Protein AF-A0A5J4PE12-F1 (afdb_monomer)

Solvent-accessible surface area (backbone atoms only — not comparable to full-atom values): 6210 Å² total; per-residue (Å²): 132,89,71,66,84,75,65,85,76,51,99,61,78,83,84,76,53,61,67,57,46,49,50,57,37,44,49,53,54,49,54,30,54,56,48,47,70,70,73,47,68,67,60,31,50,52,35,51,52,50,44,54,53,39,32,78,77,47,40,44,61,37,49,58,51,41,52,52,52,53,48,42,68,70,75,52,74,85,66,92,72,95,62,90,79,70,72,79,80,78,79,78,79,76,79,78,86,129

pLDDT: mean 76.87, std 22.67, range [32.62, 98.12]

Sequence (98 aa):
EVFLPDIVYSDTPIKKCISEDLADIYQDIKDFVFVFRLGLNETMNDALVYCKENFGLLWGQKLVNTMRALHNVKYNSNDETTGDDTCGEDDYHLDEDE

Radius of gyration: 18.8 Å; Cα contacts (8 Å, |Δi|>4): 42; chains: 1; bounding box: 53×28×45 Å

Secondary structure (DSSP, 8-state):
----TTGGG-SS-----HHHHHHHHHHHHHHHHHHHTT--HHHHHHHHHHHHHHIIIIIHHHHHHHHHHHHHHHHSTTSS------------------

Foldseek 3Di:
DPDPVPLPPDPDPPLDDLVVLVVQLCVLVVQLVVQCVVVDVVSNVVSVVSSVVCCVVPNVVSVVVSVVVVCCVVPVVPDDDPDDSPPDPPPPPPPPDD

Mean predicted aligned error: 12.49 Å

Structure (mmCIF, N/CA/C/O backbone):
data_AF-A0A5J4PE12-F1
#
_entry.id   AF-A0A5J4PE12-F1
#
loop_
_atom_site.group_PDB
_atom_site.id
_atom_site.type_symbol
_atom_site.label_atom_id
_atom_site.label_alt_id
_atom_site.label_comp_id
_atom_site.label_asym_id
_atom_site.label_entity_id
_atom_site.label_seq_id
_atom_site.pdbx_PDB_ins_code
_atom_site.Cartn_x
_atom_site.Cartn_y
_atom_site.Cartn_z
_atom_site.occupancy
_atom_site.B_iso_or_equiv
_atom_site.auth_seq_id
_atom_site.auth_comp_id
_atom_site.auth_asym_id
_atom_site.auth_atom_id
_atom_site.pdbx_PDB_model_num
ATOM 1 N N . GLU A 1 1 ? -0.052 6.348 -19.446 1.00 46.59 1 GLU A N 1
ATOM 2 C CA . GLU A 1 1 ? 1.292 6.804 -19.056 1.00 46.59 1 GLU A CA 1
ATOM 3 C C . GLU A 1 1 ? 1.159 8.080 -18.248 1.00 46.59 1 GLU A C 1
ATOM 5 O O . GLU A 1 1 ? 0.528 9.009 -18.729 1.00 46.59 1 GLU A O 1
ATOM 10 N N . VAL A 1 2 ? 1.694 8.120 -17.028 1.00 32.62 2 VAL A N 1
ATOM 11 C CA . VAL A 1 2 ? 2.035 9.392 -16.374 1.00 32.62 2 VAL A CA 1
ATOM 12 C C . VAL A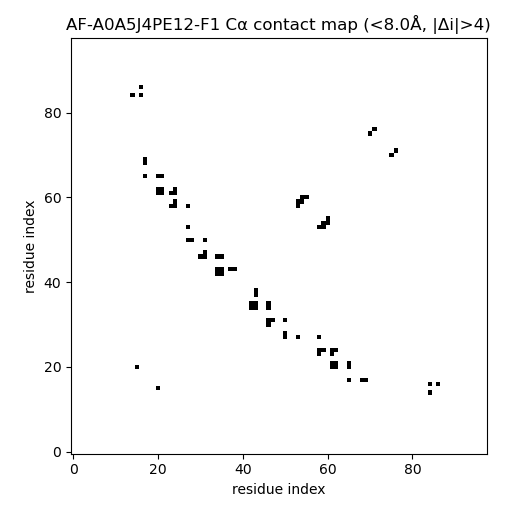 1 2 ? 3.554 9.447 -16.371 1.00 32.62 2 VAL A C 1
ATOM 14 O O . VAL A 1 2 ? 4.214 9.314 -15.347 1.00 32.62 2 VAL A O 1
ATOM 17 N N . PHE A 1 3 ? 4.111 9.511 -17.578 1.00 45.22 3 PHE A N 1
ATOM 18 C CA . PHE A 1 3 ? 5.424 10.098 -17.740 1.00 45.22 3 PHE A CA 1
ATOM 19 C C . PHE A 1 3 ? 5.204 11.588 -17.536 1.00 45.22 3 PHE A C 1
ATOM 21 O O . PHE A 1 3 ? 4.501 12.218 -18.321 1.00 45.22 3 PHE A O 1
ATOM 28 N N . LEU A 1 4 ? 5.749 12.137 -16.454 1.00 43.78 4 LEU A N 1
ATOM 29 C CA . LEU A 1 4 ? 6.137 13.539 -16.470 1.00 43.78 4 LEU A CA 1
ATOM 30 C C . LEU A 1 4 ? 7.186 13.637 -17.592 1.00 43.78 4 LEU A C 1
ATOM 32 O O . LEU A 1 4 ? 8.254 13.035 -17.447 1.00 43.78 4 LEU A O 1
ATOM 36 N N . PRO A 1 5 ? 6.885 14.298 -18.726 1.00 44.34 5 PRO A N 1
ATOM 37 C CA . PRO A 1 5 ? 7.762 14.296 -19.899 1.00 44.34 5 PRO A CA 1
ATOM 38 C C . PRO A 1 5 ? 9.115 14.984 -19.654 1.00 44.34 5 PRO A C 1
ATOM 40 O O . PRO A 1 5 ? 10.000 14.884 -20.494 1.00 44.34 5 PRO A O 1
ATOM 43 N N . ASP A 1 6 ? 9.294 15.620 -18.492 1.00 40.88 6 ASP A N 1
ATOM 44 C CA . ASP A 1 6 ? 10.535 16.286 -18.085 1.00 40.88 6 ASP A CA 1
ATOM 45 C C . ASP A 1 6 ? 11.504 15.399 -17.281 1.00 40.88 6 ASP A C 1
ATOM 47 O O . ASP A 1 6 ? 12.616 15.825 -16.987 1.00 40.88 6 ASP A O 1
ATOM 51 N N . ILE A 1 7 ? 11.152 14.150 -16.942 1.00 52.44 7 ILE A N 1
ATOM 52 C CA . ILE A 1 7 ? 12.062 13.260 -16.179 1.00 52.44 7 ILE A CA 1
ATOM 53 C C . ILE A 1 7 ? 13.099 12.578 -17.095 1.00 52.44 7 ILE A C 1
ATOM 55 O O . ILE A 1 7 ? 14.017 11.908 -16.634 1.00 52.44 7 ILE A O 1
ATOM 59 N N . VAL A 1 8 ? 13.009 12.789 -18.410 1.00 47.16 8 VAL A N 1
ATOM 60 C CA . VAL A 1 8 ? 13.914 12.176 -19.398 1.00 47.16 8 VAL A CA 1
ATOM 61 C C . VAL A 1 8 ? 15.332 12.785 -19.368 1.00 47.16 8 VAL A C 1
ATOM 63 O O . VAL A 1 8 ? 16.245 12.201 -19.939 1.00 47.16 8 VAL A O 1
ATOM 66 N N . TYR A 1 9 ? 15.560 13.892 -18.648 1.00 45.84 9 TYR A N 1
ATOM 67 C CA . TYR A 1 9 ? 16.882 14.535 -18.534 1.00 45.84 9 TYR A CA 1
ATOM 68 C C . TYR A 1 9 ? 17.281 14.864 -17.087 1.00 45.84 9 TYR A C 1
ATOM 70 O O . TYR A 1 9 ? 17.801 15.940 -16.803 1.00 45.84 9 TYR A O 1
ATOM 78 N N . SER A 1 10 ? 17.020 13.954 -16.146 1.00 39.41 10 SER A N 1
ATOM 79 C CA . SER A 1 10 ? 17.691 13.996 -14.844 1.00 39.41 10 SER A CA 1
ATOM 80 C C . SER A 1 10 ? 18.995 13.202 -14.949 1.00 39.41 10 SER A C 1
ATOM 82 O O . SER A 1 10 ? 18.959 12.003 -15.210 1.00 39.41 10 SER A O 1
ATOM 84 N N . ASP A 1 11 ? 20.137 13.874 -14.766 1.00 44.62 11 ASP A N 1
ATOM 85 C CA . ASP A 1 11 ? 21.497 13.310 -14.893 1.00 44.62 11 ASP A CA 1
ATOM 86 C C . ASP A 1 11 ? 21.810 12.162 -13.910 1.00 44.62 11 ASP A C 1
ATOM 88 O O . ASP A 1 11 ? 22.878 11.552 -13.968 1.00 44.62 11 ASP A O 1
ATOM 92 N N . THR A 1 12 ? 20.873 11.811 -13.032 1.00 44.06 12 THR A N 1
ATOM 93 C CA . THR A 1 12 ? 20.890 10.571 -12.262 1.00 44.06 12 THR A CA 1
ATOM 94 C C . THR A 1 12 ? 19.554 9.849 -12.455 1.00 44.06 12 THR A C 1
ATOM 96 O O . THR A 1 12 ? 18.507 10.377 -12.070 1.00 44.06 12 THR A O 1
ATOM 99 N N . PRO A 1 13 ? 19.532 8.629 -13.030 1.00 46.22 13 PRO A N 1
ATOM 100 C CA . PRO A 1 13 ? 18.318 7.831 -13.024 1.00 46.22 13 PRO A CA 1
ATOM 101 C C . PRO A 1 13 ? 17.912 7.623 -11.565 1.00 46.22 13 PRO A C 1
ATOM 103 O O . PRO A 1 13 ? 18.712 7.136 -10.765 1.00 46.22 13 PRO A O 1
ATOM 106 N N . ILE A 1 14 ? 16.681 7.990 -11.205 1.00 54.06 14 ILE A N 1
ATOM 107 C CA . ILE A 1 14 ? 16.115 7.619 -9.908 1.00 54.06 14 ILE A CA 1
ATOM 108 C C . ILE A 1 14 ? 15.954 6.095 -9.942 1.00 54.06 14 ILE A C 1
ATOM 110 O O . ILE A 1 14 ? 14.936 5.585 -10.415 1.00 54.06 14 ILE A O 1
ATOM 114 N N . LYS A 1 15 ? 16.988 5.368 -9.503 1.00 60.84 15 LYS A N 1
ATOM 115 C CA . LYS A 1 15 ? 16.940 3.921 -9.295 1.00 60.84 15 LYS A CA 1
ATOM 116 C C . LYS A 1 15 ? 15.866 3.671 -8.231 1.00 60.84 15 LYS A C 1
ATOM 118 O O . LYS A 1 15 ? 16.071 3.987 -7.065 1.00 60.84 15 LYS A O 1
ATOM 123 N N . LYS A 1 16 ? 14.693 3.180 -8.637 1.00 68.69 16 LYS A N 1
ATOM 124 C CA . LYS A 1 16 ? 13.625 2.758 -7.718 1.00 68.69 16 LYS A CA 1
ATOM 125 C C . LYS A 1 16 ? 13.667 1.252 -7.559 1.00 68.69 16 LYS A C 1
ATOM 127 O O . LYS A 1 16 ? 13.615 0.540 -8.560 1.00 68.69 16 LYS A O 1
ATOM 132 N N . CYS A 1 17 ? 13.712 0.774 -6.319 1.00 84.38 17 CYS A N 1
ATOM 133 C CA . CYS A 1 17 ? 13.786 -0.653 -6.061 1.00 84.38 17 CYS A CA 1
ATOM 134 C C . CYS A 1 17 ? 12.401 -1.281 -5.852 1.00 84.38 17 CYS A C 1
ATOM 136 O O . CYS A 1 17 ? 11.565 -0.769 -5.109 1.00 84.38 17 CYS A O 1
ATOM 138 N N . ILE A 1 18 ? 12.182 -2.448 -6.469 1.00 89.75 18 ILE A N 1
ATOM 139 C CA . ILE A 1 18 ? 10.974 -3.258 -6.255 1.00 89.75 18 ILE A CA 1
ATOM 140 C C . ILE A 1 18 ? 10.849 -3.660 -4.777 1.00 89.75 18 ILE A C 1
ATOM 142 O O . ILE A 1 18 ? 9.736 -3.680 -4.257 1.00 89.75 18 ILE A O 1
ATOM 146 N N . SER A 1 19 ? 11.961 -3.974 -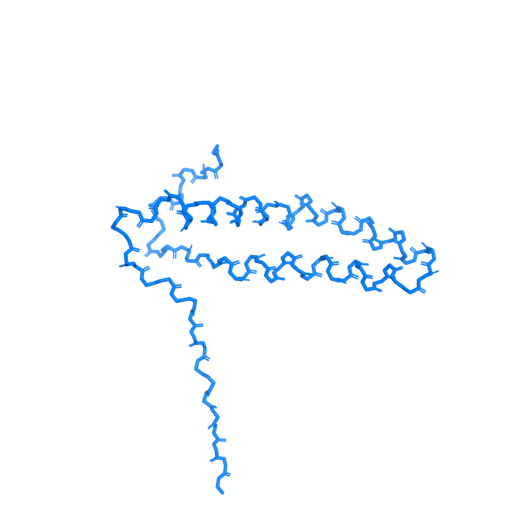4.099 1.00 92.56 19 SER A N 1
ATOM 147 C CA . SER A 1 19 ? 11.946 -4.376 -2.684 1.00 92.56 19 SER A CA 1
ATOM 148 C C . SER A 1 19 ? 11.513 -3.233 -1.765 1.00 92.56 19 SER A C 1
ATOM 150 O O . SER A 1 19 ? 10.701 -3.464 -0.875 1.00 92.56 19 SER A O 1
ATOM 152 N N . GLU A 1 20 ? 11.986 -2.011 -2.019 1.00 92.56 20 GLU A N 1
ATOM 153 C CA . GLU A 1 20 ? 11.595 -0.799 -1.289 1.00 92.56 20 GLU A CA 1
ATOM 154 C C . GLU A 1 20 ? 10.104 -0.500 -1.476 1.00 92.56 20 GLU A C 1
ATOM 156 O O . GLU A 1 20 ? 9.374 -0.376 -0.496 1.00 92.56 20 GLU A O 1
ATOM 161 N N . ASP A 1 21 ? 9.606 -0.489 -2.720 1.00 92.88 21 ASP A N 1
ATOM 162 C CA . ASP A 1 21 ? 8.176 -0.264 -2.959 1.00 92.88 21 ASP A CA 1
ATOM 163 C C . ASP A 1 21 ? 7.311 -1.354 -2.292 1.00 92.88 21 ASP A C 1
ATOM 165 O O . ASP A 1 21 ? 6.240 -1.050 -1.767 1.00 92.88 21 ASP A O 1
ATOM 169 N N . LEU A 1 22 ? 7.766 -2.615 -2.267 1.00 96.00 22 LEU A N 1
ATOM 170 C CA . LEU A 1 22 ? 7.080 -3.691 -1.542 1.00 96.00 22 LEU A CA 1
ATOM 171 C C . LEU A 1 22 ? 7.123 -3.502 -0.020 1.00 96.00 22 LEU A C 1
ATOM 173 O O . LEU A 1 22 ? 6.125 -3.802 0.637 1.00 96.00 22 LEU A O 1
ATOM 177 N N . ALA A 1 23 ? 8.237 -3.025 0.537 1.00 96.56 23 ALA A N 1
ATOM 178 C CA . ALA A 1 23 ? 8.368 -2.735 1.963 1.00 96.56 23 ALA A CA 1
ATOM 179 C C . ALA A 1 23 ? 7.428 -1.597 2.388 1.00 96.56 23 ALA A C 1
ATOM 181 O O . ALA A 1 23 ? 6.700 -1.741 3.371 1.00 96.56 23 ALA A O 1
ATOM 182 N N . ASP A 1 24 ? 7.355 -0.531 1.591 1.00 95.19 24 ASP A N 1
ATOM 183 C CA . ASP A 1 24 ? 6.456 0.599 1.832 1.00 95.19 24 ASP A CA 1
ATOM 184 C C . ASP A 1 24 ? 4.981 0.183 1.763 1.00 95.19 24 ASP A C 1
ATOM 186 O O . ASP A 1 24 ? 4.186 0.551 2.626 1.00 95.19 24 ASP A O 1
ATOM 190 N N . ILE A 1 25 ? 4.602 -0.639 0.774 1.00 97.50 25 ILE A N 1
ATOM 191 C CA . ILE A 1 25 ? 3.244 -1.203 0.700 1.00 97.50 25 ILE A CA 1
ATOM 192 C C . ILE A 1 25 ? 2.967 -2.093 1.915 1.00 97.50 25 ILE A C 1
ATOM 194 O O . ILE A 1 25 ? 1.876 -2.054 2.486 1.00 97.50 25 ILE A O 1
ATOM 198 N N . TYR A 1 26 ? 3.935 -2.923 2.306 1.00 97.81 26 TYR A N 1
ATOM 199 C CA . TYR A 1 26 ? 3.775 -3.816 3.443 1.00 97.81 26 TYR A CA 1
ATOM 200 C C . TYR A 1 26 ? 3.539 -3.046 4.742 1.00 97.81 26 TYR A C 1
ATOM 202 O O . TYR A 1 26 ? 2.713 -3.499 5.530 1.00 97.81 26 TYR A O 1
ATOM 210 N N . GLN A 1 27 ? 4.190 -1.900 4.952 1.00 97.19 27 GLN A N 1
ATOM 211 C CA . GLN A 1 27 ? 4.012 -1.079 6.151 1.00 97.19 27 GLN A CA 1
ATOM 212 C C . GLN A 1 27 ? 2.538 -0.697 6.365 1.00 97.19 27 GLN A C 1
ATOM 214 O O . GLN A 1 27 ? 1.945 -1.094 7.369 1.00 97.19 27 GLN A O 1
ATOM 219 N N . ASP A 1 28 ? 1.909 -0.044 5.381 1.00 96.50 28 ASP A N 1
ATOM 220 C CA . ASP A 1 28 ? 0.505 0.388 5.469 1.00 96.50 28 ASP A CA 1
ATOM 221 C C . ASP A 1 28 ? -0.460 -0.789 5.706 1.00 96.50 28 ASP A C 1
ATOM 223 O O . ASP A 1 28 ? -1.383 -0.722 6.526 1.00 96.50 28 ASP A O 1
ATOM 227 N N . ILE A 1 29 ? -0.238 -1.911 5.014 1.00 97.75 29 ILE A N 1
ATOM 228 C CA . ILE A 1 29 ? -1.087 -3.102 5.147 1.00 97.75 29 ILE A CA 1
ATOM 229 C C . ILE A 1 29 ? -0.878 -3.793 6.496 1.00 97.75 29 ILE A C 1
ATOM 231 O O . ILE A 1 29 ? -1.839 -4.260 7.119 1.00 97.75 29 ILE A O 1
ATOM 235 N N . LYS A 1 30 ? 0.370 -3.896 6.955 1.00 97.69 30 LYS A N 1
ATOM 236 C CA . LYS A 1 30 ? 0.717 -4.574 8.200 1.00 97.69 30 LYS A CA 1
ATOM 237 C C . LYS A 1 30 ? 0.193 -3.806 9.402 1.00 97.69 30 LYS A C 1
ATOM 239 O O . LYS A 1 30 ? -0.387 -4.445 10.285 1.00 97.69 30 LYS A O 1
ATOM 244 N N . ASP A 1 31 ? 0.344 -2.488 9.407 1.00 96.75 31 ASP A N 1
ATOM 245 C CA . ASP A 1 31 ? -0.153 -1.616 10.469 1.00 96.75 31 ASP A CA 1
ATOM 246 C C . ASP A 1 31 ? -1.677 -1.707 10.565 1.00 96.75 31 ASP A C 1
ATOM 248 O O . ASP A 1 31 ? -2.217 -1.965 11.646 1.00 96.75 31 ASP A O 1
ATOM 252 N N . PHE A 1 32 ? -2.373 -1.650 9.423 1.00 97.94 32 PHE A N 1
ATOM 253 C CA . PHE A 1 32 ? -3.817 -1.872 9.361 1.00 97.94 32 PHE A CA 1
ATOM 254 C C . PHE A 1 32 ? -4.222 -3.218 9.975 1.00 97.94 32 PHE A C 1
ATOM 256 O O . PHE A 1 32 ? -5.044 -3.264 10.891 1.00 97.94 32 PHE A O 1
ATOM 263 N N . VAL A 1 33 ? -3.639 -4.328 9.508 1.00 97.56 33 VAL A N 1
ATOM 264 C CA . VAL A 1 33 ? -3.995 -5.670 9.996 1.00 97.56 33 VAL A CA 1
ATOM 265 C C . VAL A 1 33 ? -3.652 -5.838 11.477 1.00 97.56 33 VAL A C 1
ATOM 267 O O . VAL A 1 33 ? -4.377 -6.530 12.195 1.00 97.56 33 VAL A O 1
ATOM 270 N N . PHE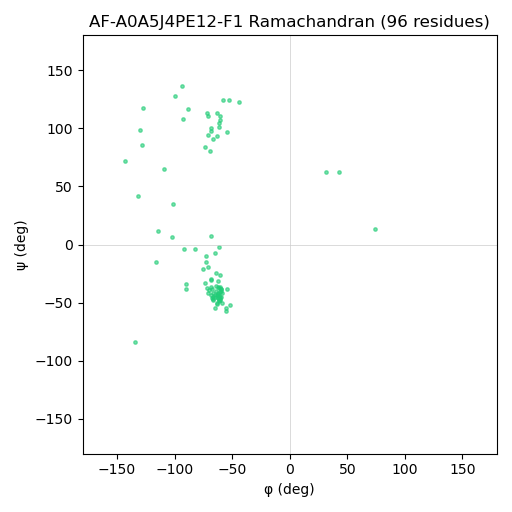 A 1 34 ? -2.558 -5.237 11.949 1.00 97.44 34 PHE A N 1
ATOM 271 C CA . PHE A 1 34 ? -2.168 -5.284 13.353 1.00 97.44 34 PHE A CA 1
ATOM 272 C C . PHE A 1 34 ? -3.211 -4.603 14.243 1.00 97.44 34 PHE A C 1
ATOM 274 O O . PHE A 1 34 ? -3.708 -5.240 15.172 1.00 97.44 34 PHE A O 1
ATOM 281 N N . VAL A 1 35 ? -3.610 -3.369 13.916 1.00 96.88 35 VAL A N 1
ATOM 282 C CA . VAL A 1 35 ? -4.644 -2.643 14.670 1.00 96.88 35 VAL A CA 1
ATOM 283 C C . VAL A 1 35 ? -5.993 -3.355 14.569 1.00 96.88 35 VAL A C 1
ATOM 285 O O . VAL A 1 35 ? -6.688 -3.509 15.574 1.00 96.88 35 VAL A O 1
ATOM 288 N N . PHE A 1 36 ? -6.338 -3.884 13.390 1.00 94.81 36 PHE A N 1
ATOM 289 C CA . PHE A 1 36 ? -7.617 -4.561 13.181 1.00 94.81 36 PHE A CA 1
ATOM 290 C C . PHE A 1 36 ? -7.785 -5.811 14.060 1.00 94.81 36 PHE A C 1
ATOM 292 O O . PHE A 1 36 ? -8.888 -6.142 14.493 1.00 94.81 36 PHE A O 1
ATOM 299 N N . ARG A 1 37 ? -6.680 -6.501 14.373 1.00 96.31 37 ARG A N 1
ATOM 300 C CA . ARG A 1 37 ? -6.669 -7.697 15.231 1.00 96.31 37 ARG A CA 1
ATOM 301 C C . ARG A 1 37 ? -6.886 -7.407 16.715 1.00 96.31 37 ARG A C 1
ATOM 303 O O . ARG A 1 37 ? -7.177 -8.346 17.451 1.00 96.31 37 ARG A O 1
ATOM 310 N N . LEU A 1 38 ? -6.764 -6.156 17.159 1.00 95.88 38 LEU A N 1
ATOM 311 C CA . LEU A 1 38 ? -6.987 -5.786 18.561 1.00 95.88 38 LEU A CA 1
ATOM 312 C C . LEU A 1 38 ? -8.472 -5.859 18.957 1.00 95.88 38 LEU A C 1
ATOM 314 O O . LEU A 1 38 ? -8.777 -5.960 20.142 1.00 95.88 38 LEU A O 1
ATOM 318 N N . GLY A 1 39 ? -9.394 -5.833 17.985 1.00 94.19 39 GLY A N 1
ATOM 319 C CA . GLY A 1 39 ? -10.832 -6.003 18.229 1.00 94.19 39 GLY A CA 1
ATOM 320 C C . GLY A 1 39 ? -11.525 -4.791 18.864 1.00 94.19 39 GLY A C 1
ATOM 321 O O . GLY A 1 39 ? -12.648 -4.910 19.351 1.00 94.19 39 GLY A O 1
ATOM 322 N N . LEU A 1 40 ? -10.867 -3.631 18.878 1.00 96.38 40 LEU A N 1
ATOM 323 C CA . LEU A 1 40 ? -11.409 -2.377 19.398 1.00 96.38 40 LEU A CA 1
ATOM 324 C C . LEU A 1 40 ? -12.061 -1.588 18.254 1.00 96.38 40 LEU A C 1
ATOM 326 O O . LEU A 1 40 ? -11.370 -1.059 17.392 1.00 96.38 40 LEU A O 1
ATOM 330 N N . ASN A 1 41 ? -13.394 -1.506 18.238 1.00 94.44 41 ASN A N 1
ATOM 331 C CA . ASN A 1 41 ? -14.151 -0.992 17.086 1.00 94.44 41 ASN A CA 1
ATOM 332 C C . ASN A 1 41 ? -13.738 0.413 16.614 1.00 94.44 41 ASN A C 1
ATOM 334 O O . ASN A 1 41 ? -13.714 0.654 15.410 1.00 94.44 41 ASN A O 1
ATOM 338 N N . GLU A 1 42 ? -13.425 1.324 17.539 1.00 95.25 42 GLU A N 1
ATOM 339 C CA . GLU A 1 42 ? -13.019 2.696 17.202 1.00 95.25 42 GLU A CA 1
ATOM 340 C C . GLU A 1 42 ? -11.689 2.699 16.438 1.00 95.25 42 GLU A C 1
ATOM 342 O O . GLU A 1 42 ? -11.633 3.139 15.293 1.00 95.25 42 GLU A O 1
ATOM 347 N N . THR A 1 43 ? -10.647 2.079 16.998 1.00 95.62 43 THR A N 1
ATOM 348 C CA . THR A 1 43 ? -9.325 2.031 16.354 1.00 95.62 43 THR A CA 1
ATOM 349 C C . THR A 1 43 ? -9.319 1.178 15.088 1.00 95.62 43 THR A C 1
ATOM 351 O O . THR A 1 43 ? -8.565 1.456 14.159 1.00 95.62 43 THR A O 1
ATOM 354 N N . MET A 1 44 ? -10.178 0.158 15.010 1.00 97.19 44 MET A N 1
ATOM 355 C CA . MET A 1 44 ? -10.394 -0.610 13.784 1.00 97.19 44 MET A CA 1
ATOM 356 C C . MET A 1 44 ? -10.956 0.266 12.658 1.00 97.19 44 MET A C 1
ATOM 358 O O . MET A 1 44 ? -10.540 0.116 11.508 1.00 97.19 44 MET A O 1
ATOM 362 N N . ASN A 1 45 ? -11.906 1.154 12.972 1.00 97.44 45 ASN A N 1
ATOM 363 C CA . ASN A 1 45 ? -12.486 2.071 11.995 1.00 97.44 45 ASN A CA 1
ATOM 364 C C . ASN A 1 45 ? -11.454 3.101 11.530 1.00 97.44 45 ASN A C 1
ATOM 366 O O . ASN A 1 45 ? -11.277 3.268 10.324 1.00 97.44 45 ASN A O 1
ATOM 370 N N . ASP A 1 46 ? -10.719 3.694 12.470 1.00 97.44 46 ASP A N 1
ATOM 371 C CA . ASP A 1 46 ? -9.666 4.666 12.170 1.00 97.44 46 ASP A CA 1
ATOM 372 C C . ASP A 1 46 ? -8.567 4.049 11.297 1.00 97.44 46 ASP A C 1
ATOM 374 O O . ASP A 1 46 ? -8.188 4.617 10.273 1.00 97.44 46 ASP A O 1
ATOM 378 N N . ALA A 1 47 ? -8.108 2.837 11.631 1.00 96.94 47 ALA A N 1
ATOM 379 C CA . ALA A 1 47 ? -7.102 2.126 10.844 1.00 96.94 47 ALA A CA 1
ATOM 38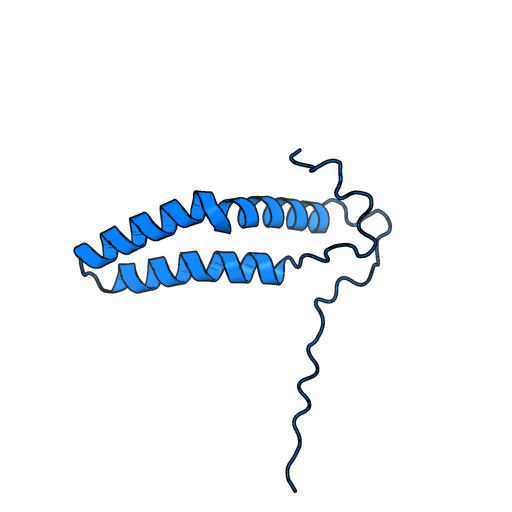0 C C . ALA A 1 47 ? -7.587 1.808 9.422 1.00 96.94 47 ALA A C 1
ATOM 382 O O . ALA A 1 47 ? -6.807 1.870 8.471 1.00 96.94 47 ALA A O 1
ATOM 383 N N . LEU A 1 48 ? -8.873 1.480 9.255 1.00 97.62 48 LEU A N 1
ATOM 384 C CA . LEU A 1 48 ? -9.461 1.246 7.937 1.00 97.62 48 LEU A CA 1
ATOM 385 C C . LEU A 1 48 ? -9.507 2.532 7.103 1.00 97.62 48 LEU A C 1
ATOM 387 O O . LEU A 1 48 ? -9.168 2.500 5.919 1.00 97.62 48 LEU A O 1
ATOM 391 N N . VAL A 1 49 ? -9.937 3.647 7.703 1.00 97.94 49 VAL A N 1
ATOM 392 C CA . VAL A 1 49 ? -9.980 4.954 7.033 1.00 97.94 49 VAL A CA 1
ATOM 393 C C . VAL A 1 49 ? -8.571 5.367 6.617 1.00 97.94 49 VAL A C 1
ATOM 395 O O . VAL A 1 49 ? -8.356 5.649 5.441 1.00 97.94 49 VAL A O 1
ATOM 398 N N . TYR A 1 50 ? -7.607 5.282 7.534 1.00 97.19 50 TYR A N 1
ATOM 399 C CA . TYR A 1 50 ? -6.212 5.628 7.280 1.00 97.19 50 TYR A CA 1
ATOM 400 C C . TYR A 1 50 ? -5.595 4.797 6.144 1.00 97.19 50 TYR A C 1
ATOM 402 O O . TYR A 1 50 ? -5.071 5.345 5.177 1.00 97.19 50 TYR A O 1
ATOM 410 N N . CYS A 1 51 ? -5.740 3.468 6.190 1.00 98.00 51 CYS A N 1
ATOM 411 C CA . CYS A 1 51 ? -5.235 2.573 5.143 1.00 98.00 51 CYS A CA 1
ATOM 412 C C . CYS A 1 51 ? -5.849 2.879 3.766 1.00 98.00 51 CYS A C 1
ATOM 414 O O . CYS A 1 51 ? -5.160 2.848 2.741 1.00 98.00 51 CYS A O 1
ATOM 416 N N . LYS A 1 52 ? -7.141 3.227 3.734 1.00 97.94 52 LYS A N 1
ATOM 417 C CA . LYS A 1 52 ? -7.848 3.618 2.509 1.00 97.94 52 LYS A CA 1
ATOM 418 C C . LYS A 1 52 ? -7.389 4.976 1.972 1.00 97.94 52 LYS A C 1
ATOM 420 O O . LYS A 1 52 ? -7.295 5.133 0.756 1.00 97.94 52 LYS A O 1
ATOM 425 N N . GLU A 1 53 ? -7.125 5.953 2.830 1.00 98.12 53 GLU A N 1
ATOM 426 C CA . GLU A 1 53 ? -6.595 7.254 2.406 1.00 98.12 53 GLU A CA 1
ATOM 427 C C . GLU A 1 53 ? -5.176 7.105 1.848 1.00 98.12 53 GLU A C 1
ATOM 429 O O . GLU A 1 53 ? -4.901 7.546 0.727 1.00 98.12 53 GLU A O 1
ATOM 434 N N . ASN A 1 54 ? -4.315 6.367 2.552 1.00 97.31 54 ASN A N 1
ATOM 435 C CA . ASN A 1 54 ? -2.958 6.080 2.094 1.00 97.31 54 ASN A CA 1
ATOM 436 C C . ASN A 1 54 ? -2.929 5.244 0.812 1.00 97.31 54 ASN A C 1
ATOM 438 O O . ASN A 1 54 ? -1.979 5.362 0.041 1.00 97.31 54 ASN A O 1
ATOM 442 N N . PHE A 1 55 ? -3.970 4.463 0.507 1.00 97.88 55 PHE A N 1
ATOM 443 C CA . PHE A 1 55 ? -4.063 3.794 -0.792 1.00 97.88 55 PHE A CA 1
ATOM 444 C C . PHE A 1 55 ? -4.085 4.808 -1.940 1.00 97.88 55 PHE A C 1
ATOM 446 O O . PHE A 1 55 ? -3.351 4.657 -2.915 1.00 97.88 55 PHE A O 1
ATOM 453 N N . GLY A 1 56 ? -4.900 5.859 -1.822 1.00 94.75 56 GLY A N 1
ATOM 454 C CA . GLY A 1 56 ? -4.996 6.900 -2.845 1.00 94.75 56 GLY A CA 1
ATOM 455 C C . GLY A 1 56 ? -3.785 7.832 -2.882 1.00 94.75 56 GLY A C 1
ATOM 456 O O . GLY A 1 56 ? -3.417 8.305 -3.954 1.00 94.75 56 GLY A O 1
ATOM 457 N N . LEU A 1 57 ? -3.171 8.093 -1.725 1.00 94.56 57 LEU A N 1
ATOM 458 C CA . LEU A 1 57 ? -2.082 9.064 -1.593 1.00 94.56 57 LEU A CA 1
ATOM 459 C C . LEU A 1 57 ? -0.689 8.460 -1.813 1.00 94.56 57 LEU A C 1
ATOM 461 O O . LEU A 1 57 ? 0.191 9.146 -2.328 1.00 94.56 57 LEU A O 1
ATOM 465 N N . LEU A 1 58 ? -0.481 7.202 -1.416 1.00 93.50 58 LEU A N 1
ATOM 466 C CA . LEU A 1 58 ? 0.842 6.593 -1.260 1.00 93.50 58 LEU A CA 1
ATOM 467 C C . LEU A 1 58 ? 0.911 5.190 -1.888 1.00 93.50 58 LEU A C 1
ATOM 469 O O . LEU A 1 58 ? 1.372 5.028 -3.025 1.00 93.50 58 LEU A O 1
ATOM 473 N N . TRP A 1 59 ? 0.473 4.157 -1.160 1.00 96.69 59 TRP A N 1
ATOM 474 C CA . TRP A 1 59 ? 0.824 2.768 -1.467 1.00 96.69 59 TRP A CA 1
ATOM 475 C C . TRP A 1 59 ? 0.081 2.193 -2.678 1.00 96.69 59 TRP A C 1
ATOM 477 O O . TRP A 1 59 ? 0.587 1.271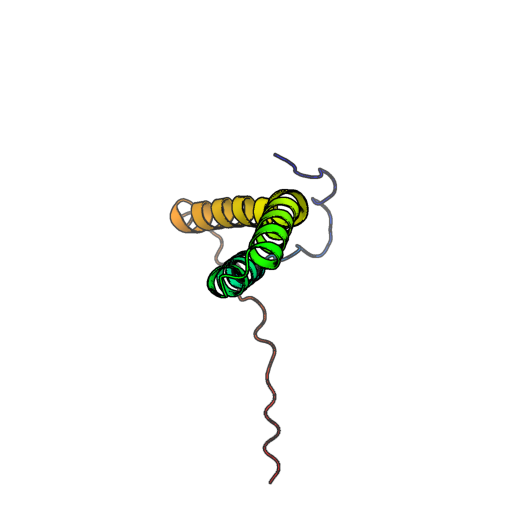 -3.316 1.00 96.69 59 TRP A O 1
ATOM 487 N N . GLY A 1 60 ? -1.062 2.758 -3.084 1.00 96.88 60 GLY A N 1
ATOM 488 C CA . GLY A 1 60 ? -1.753 2.335 -4.309 1.00 96.88 60 GLY A CA 1
ATOM 489 C C . GLY A 1 60 ? -0.977 2.692 -5.578 1.00 96.88 60 GLY A C 1
ATOM 490 O O . GLY A 1 60 ? -0.912 1.895 -6.516 1.00 96.88 60 GLY A O 1
ATOM 491 N N . GLN A 1 61 ? -0.308 3.850 -5.595 1.00 94.31 61 GLN A N 1
ATOM 492 C CA . GLN A 1 61 ? 0.559 4.229 -6.711 1.00 94.31 61 GLN A CA 1
ATOM 493 C C . GLN A 1 61 ? 1.845 3.392 -6.735 1.00 94.31 61 GLN A C 1
ATOM 495 O O . GLN A 1 61 ? 2.311 3.013 -7.815 1.00 94.31 61 GLN A O 1
ATOM 500 N N . LYS A 1 62 ? 2.401 3.070 -5.559 1.00 93.75 62 LYS A N 1
ATOM 501 C CA . LYS A 1 62 ? 3.528 2.135 -5.432 1.00 93.75 62 LYS A CA 1
ATOM 502 C C . LYS A 1 62 ? 3.145 0.757 -5.964 1.00 93.75 62 LYS A C 1
ATOM 504 O O . LYS A 1 62 ? 3.819 0.264 -6.857 1.00 93.75 62 LYS A O 1
ATOM 509 N N . LEU A 1 63 ? 1.988 0.221 -5.570 1.00 97.31 63 LEU A N 1
ATOM 510 C CA . LEU A 1 63 ? 1.494 -1.085 -6.014 1.00 97.31 63 LEU A CA 1
ATOM 511 C C . LEU A 1 63 ? 1.480 -1.229 -7.540 1.00 97.31 63 LEU A C 1
ATOM 513 O O . LEU A 1 63 ? 2.033 -2.189 -8.077 1.00 97.31 63 LEU A O 1
ATOM 517 N N . VAL A 1 64 ? 0.878 -0.278 -8.259 1.00 95.75 64 VAL A N 1
ATOM 518 C CA . VAL A 1 64 ? 0.804 -0.366 -9.728 1.00 95.75 64 VAL A CA 1
ATOM 519 C C . VAL A 1 64 ? 2.176 -0.203 -10.393 1.00 95.75 64 VAL A C 1
ATOM 521 O O . VAL A 1 64 ? 2.430 -0.819 -11.430 1.00 95.75 64 VAL A O 1
ATOM 524 N N . ASN A 1 65 ? 3.088 0.570 -9.790 1.00 89.31 65 ASN A N 1
ATOM 525 C CA . ASN A 1 65 ? 4.471 0.683 -10.256 1.00 89.31 65 ASN A CA 1
ATOM 526 C C . ASN A 1 65 ? 5.225 -0.637 -10.072 1.00 89.31 65 ASN A C 1
ATOM 528 O O . ASN A 1 65 ? 5.821 -1.129 -11.033 1.00 89.31 65 ASN A O 1
ATOM 532 N N . THR A 1 66 ? 5.128 -1.239 -8.886 1.00 93.38 66 THR A N 1
ATOM 533 C CA . THR A 1 66 ? 5.732 -2.532 -8.557 1.00 93.38 66 THR A CA 1
ATOM 534 C C . THR A 1 66 ? 5.207 -3.633 -9.471 1.00 93.38 66 THR A C 1
ATOM 536 O O . THR A 1 66 ? 5.994 -4.396 -10.020 1.00 93.38 66 THR A O 1
ATOM 539 N N . MET A 1 67 ? 3.892 -3.700 -9.712 1.00 93.88 67 MET A N 1
ATOM 540 C CA . MET A 1 67 ? 3.302 -4.702 -10.609 1.00 93.88 67 MET A CA 1
ATOM 541 C C . MET A 1 67 ? 3.841 -4.593 -12.037 1.00 93.88 67 MET A C 1
ATOM 543 O O . MET A 1 67 ? 4.132 -5.611 -12.665 1.00 93.88 67 MET A O 1
ATOM 547 N N . ARG A 1 68 ? 4.006 -3.370 -12.553 1.00 89.06 68 ARG A N 1
ATOM 548 C CA . ARG A 1 68 ? 4.601 -3.136 -13.875 1.00 89.06 68 ARG A CA 1
ATOM 549 C C . ARG A 1 68 ? 6.067 -3.569 -13.915 1.00 89.06 68 ARG A C 1
ATOM 551 O O . ARG A 1 68 ? 6.464 -4.244 -14.861 1.00 89.06 68 ARG A O 1
ATOM 558 N N . ALA A 1 69 ? 6.848 -3.215 -12.896 1.00 87.06 69 ALA A N 1
ATOM 559 C CA . ALA A 1 69 ? 8.248 -3.614 -12.79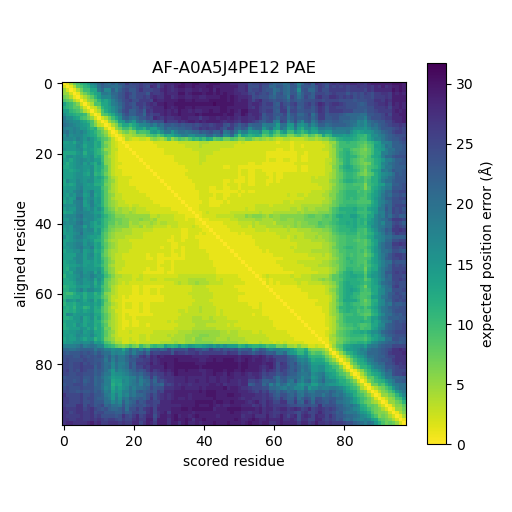5 1.00 87.06 69 ALA A CA 1
ATOM 560 C C . ALA A 1 69 ? 8.386 -5.146 -12.736 1.00 87.06 69 ALA A C 1
ATOM 562 O O . ALA A 1 69 ? 9.109 -5.730 -13.538 1.00 87.06 69 ALA A O 1
ATOM 563 N N . LEU A 1 70 ? 7.598 -5.813 -11.887 1.00 89.44 70 LEU A N 1
ATOM 564 C CA . LEU A 1 70 ? 7.544 -7.275 -11.789 1.00 89.44 70 LEU A CA 1
ATOM 565 C C . LEU A 1 70 ? 7.125 -7.942 -13.105 1.00 89.44 70 LEU A C 1
ATOM 567 O O . LEU A 1 70 ? 7.680 -8.973 -13.480 1.00 89.44 70 LEU A O 1
ATOM 571 N N . HIS A 1 71 ? 6.156 -7.368 -13.824 1.00 90.25 71 HIS A N 1
ATOM 572 C CA . HIS A 1 71 ? 5.749 -7.881 -15.129 1.00 90.25 71 HIS A CA 1
ATOM 573 C C . HIS A 1 71 ? 6.903 -7.813 -16.137 1.00 90.25 71 HIS A C 1
ATOM 575 O O . HIS A 1 71 ? 7.169 -8.796 -16.827 1.00 90.25 71 HIS A O 1
ATOM 581 N N . ASN A 1 72 ? 7.616 -6.688 -16.197 1.00 86.81 72 ASN A N 1
ATOM 582 C CA . ASN A 1 72 ? 8.784 -6.541 -17.065 1.00 86.81 72 ASN A CA 1
ATOM 583 C C . ASN A 1 72 ? 9.888 -7.544 -16.696 1.00 86.81 72 ASN A C 1
ATOM 585 O O . ASN A 1 72 ? 10.395 -8.227 -17.580 1.00 86.81 72 ASN A O 1
ATOM 589 N N . VAL A 1 73 ? 10.176 -7.717 -15.402 1.00 85.94 73 VAL A N 1
ATOM 590 C CA . VAL A 1 73 ? 11.132 -8.722 -14.896 1.00 85.94 73 VAL A CA 1
ATOM 591 C C . VAL A 1 73 ? 10.719 -10.156 -15.243 1.00 85.94 73 VAL A C 1
ATOM 593 O O . VAL A 1 73 ? 11.565 -11.034 -15.316 1.00 85.94 73 VAL A O 1
ATOM 596 N N . LYS A 1 74 ? 9.428 -10.445 -15.432 1.00 88.25 74 LYS A N 1
ATOM 597 C CA . LYS A 1 74 ? 8.972 -11.804 -15.756 1.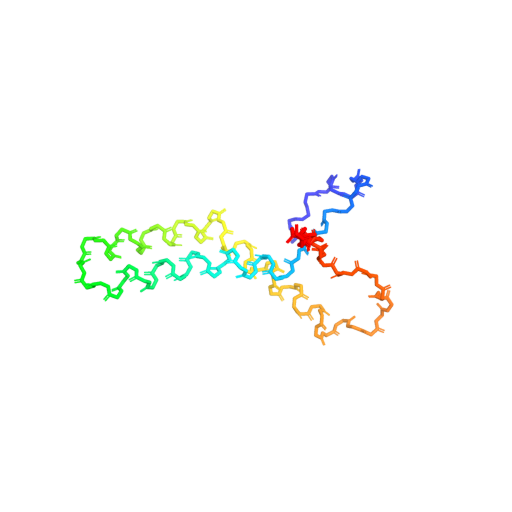00 88.25 74 LYS A CA 1
ATOM 598 C C . LYS A 1 74 ? 8.910 -12.081 -17.255 1.00 88.25 74 LYS A C 1
ATOM 600 O O . LYS A 1 74 ? 9.162 -13.212 -17.668 1.00 88.25 74 LYS A O 1
ATOM 605 N N . TYR A 1 75 ? 8.486 -11.099 -18.045 1.00 89.12 75 TYR A N 1
ATOM 606 C CA . TYR A 1 75 ? 8.094 -11.314 -19.440 1.00 89.12 75 TYR A CA 1
ATOM 607 C C . TYR A 1 75 ? 8.974 -10.585 -20.459 1.00 89.12 75 TYR A C 1
ATOM 609 O O . TYR A 1 75 ? 8.936 -10.951 -21.629 1.00 89.12 75 TYR A O 1
ATOM 617 N N . ASN A 1 76 ? 9.791 -9.617 -20.029 1.00 81.50 76 ASN A N 1
ATOM 618 C CA . ASN A 1 76 ? 10.654 -8.822 -20.909 1.00 81.50 76 ASN A CA 1
ATOM 619 C C . ASN A 1 76 ? 12.159 -9.066 -20.668 1.00 81.50 76 ASN A C 1
ATOM 621 O O . ASN A 1 76 ? 12.981 -8.346 -21.219 1.00 81.50 76 ASN A O 1
ATOM 625 N N . SER A 1 77 ? 12.548 -10.094 -19.904 1.00 61.44 77 SER A N 1
ATOM 626 C CA . SER A 1 77 ? 13.957 -10.415 -19.584 1.00 61.44 77 SER A CA 1
ATOM 627 C C . SER A 1 77 ? 14.820 -10.915 -20.748 1.00 61.44 77 SER A C 1
ATOM 629 O O . SER A 1 77 ? 15.945 -11.348 -20.514 1.00 61.44 77 SER A O 1
ATOM 631 N N . ASN A 1 78 ? 14.315 -10.888 -21.983 1.00 57.19 78 ASN A N 1
ATOM 632 C CA . ASN A 1 78 ? 15.016 -11.427 -23.150 1.00 57.19 78 ASN A CA 1
ATOM 633 C C . ASN A 1 78 ? 15.679 -10.366 -24.046 1.00 57.19 78 ASN A C 1
ATOM 635 O O . ASN A 1 78 ? 16.223 -10.752 -25.072 1.00 57.19 78 ASN A O 1
ATOM 639 N N . ASP A 1 79 ? 15.701 -9.085 -23.666 1.00 52.78 79 ASP A N 1
ATOM 640 C CA . ASP A 1 79 ? 16.505 -8.062 -24.353 1.00 52.78 79 ASP A CA 1
ATOM 641 C C . ASP A 1 79 ? 17.341 -7.259 -23.337 1.00 52.78 79 ASP A C 1
ATOM 643 O O . ASP A 1 79 ? 16.864 -6.354 -22.659 1.00 52.78 79 ASP A O 1
ATOM 647 N N . GLU A 1 80 ? 18.609 -7.654 -23.213 1.00 52.47 80 GLU A N 1
ATOM 648 C CA . GLU A 1 80 ? 19.767 -6.796 -22.915 1.00 52.47 80 GLU A CA 1
ATOM 649 C C . GLU A 1 80 ? 19.619 -5.707 -21.832 1.00 52.47 80 GLU A C 1
ATOM 651 O O . GLU A 1 80 ? 19.824 -4.524 -22.086 1.00 52.47 80 GLU A O 1
ATOM 656 N N . THR A 1 81 ? 19.360 -6.078 -20.578 1.00 48.53 81 THR A N 1
ATOM 657 C CA . THR A 1 81 ? 19.740 -5.221 -19.435 1.00 48.53 81 THR A CA 1
ATOM 658 C C . THR A 1 81 ? 20.205 -6.062 -18.249 1.00 48.53 81 THR A C 1
ATOM 660 O O . THR A 1 81 ? 19.564 -6.175 -17.211 1.00 48.53 81 THR A O 1
ATOM 663 N N . THR A 1 82 ? 21.399 -6.638 -18.391 1.00 46.75 82 THR A N 1
ATOM 664 C CA . THR A 1 82 ? 22.330 -6.767 -17.265 1.00 46.75 82 THR A CA 1
ATOM 665 C C . THR A 1 82 ? 22.828 -5.365 -16.920 1.00 46.75 82 THR A C 1
ATOM 667 O O . THR A 1 82 ? 23.883 -4.937 -17.384 1.00 46.75 82 THR A O 1
ATOM 670 N N . GLY A 1 83 ? 22.031 -4.611 -16.176 1.00 42.81 83 GLY A N 1
ATOM 671 C CA . GLY A 1 83 ? 22.418 -3.320 -15.632 1.00 42.81 83 GLY A CA 1
ATOM 672 C C . GLY A 1 83 ? 22.125 -3.322 -14.148 1.00 42.81 83 GLY A C 1
ATOM 673 O O . GLY A 1 83 ? 21.038 -2.930 -13.772 1.00 42.81 83 GLY A O 1
ATOM 674 N N . ASP A 1 84 ? 23.065 -3.826 -13.347 1.00 46.00 84 ASP A N 1
ATOM 675 C CA . ASP A 1 84 ? 23.370 -3.315 -12.001 1.00 46.00 84 ASP A CA 1
ATOM 676 C C . ASP A 1 84 ? 22.180 -2.704 -11.211 1.00 46.00 84 ASP A C 1
ATOM 678 O O . ASP A 1 84 ? 22.154 -1.512 -10.884 1.00 46.00 84 ASP A O 1
ATOM 682 N N . ASP A 1 85 ? 21.175 -3.541 -10.934 1.00 50.78 85 ASP A N 1
ATOM 683 C CA . ASP A 1 85 ? 19.998 -3.240 -10.104 1.00 50.78 85 ASP A CA 1
ATOM 684 C C . ASP A 1 85 ? 20.165 -3.840 -8.694 1.00 50.78 85 ASP A C 1
ATOM 686 O O . ASP A 1 85 ? 19.212 -4.305 -8.065 1.00 50.78 85 ASP A O 1
ATOM 690 N N . THR A 1 86 ? 21.389 -3.874 -8.167 1.00 47.25 86 THR A N 1
ATOM 691 C CA . THR A 1 86 ? 21.569 -4.034 -6.725 1.00 47.25 86 THR A CA 1
ATOM 692 C C . THR A 1 86 ? 21.134 -2.724 -6.071 1.00 47.25 86 THR A C 1
ATOM 694 O O . THR A 1 86 ? 21.744 -1.668 -6.241 1.00 47.25 86 THR A O 1
ATOM 697 N N . CYS A 1 87 ? 20.013 -2.768 -5.345 1.00 49.75 87 CYS A N 1
ATOM 698 C CA . CYS A 1 87 ? 19.755 -1.785 -4.300 1.00 49.75 87 CYS A CA 1
ATOM 699 C C . CYS A 1 87 ? 20.984 -1.780 -3.388 1.00 49.75 87 CYS A C 1
ATOM 701 O O . CYS A 1 87 ? 21.394 -2.857 -2.956 1.00 49.75 87 CYS A O 1
ATOM 703 N N . GLY A 1 88 ? 21.599 -0.609 -3.196 1.00 46.88 88 GLY A N 1
ATOM 704 C CA . GLY A 1 88 ? 22.868 -0.474 -2.485 1.00 46.88 88 GLY A CA 1
ATOM 705 C C . GLY A 1 88 ? 22.881 -1.312 -1.212 1.00 46.88 88 GLY A C 1
ATOM 706 O O . GLY A 1 88 ? 21.991 -1.188 -0.373 1.00 46.88 88 GLY A O 1
ATOM 707 N N . GLU A 1 89 ? 23.860 -2.206 -1.110 1.00 42.75 89 GLU A N 1
ATOM 708 C CA . GLU A 1 89 ? 24.237 -2.781 0.171 1.00 42.75 89 GLU A CA 1
ATOM 709 C C . GLU A 1 89 ? 24.859 -1.630 0.961 1.00 42.75 89 GLU A C 1
ATOM 711 O O . GLU A 1 89 ? 25.991 -1.224 0.694 1.00 42.75 89 GLU A O 1
ATOM 716 N N . ASP A 1 90 ? 24.085 -1.037 1.868 1.00 45.56 90 ASP A N 1
ATOM 717 C CA . ASP A 1 90 ? 24.650 -0.175 2.894 1.00 45.56 90 ASP A CA 1
ATOM 718 C C . ASP A 1 90 ? 25.618 -1.044 3.710 1.00 45.56 90 ASP A C 1
ATOM 720 O O . ASP A 1 90 ? 25.214 -1.958 4.429 1.00 45.56 90 ASP A O 1
ATOM 724 N N . ASP A 1 91 ? 26.909 -0.793 3.507 1.00 43.31 91 ASP A N 1
ATOM 725 C CA . ASP A 1 91 ? 28.045 -1.398 4.192 1.00 43.31 91 ASP A CA 1
ATOM 726 C C . ASP A 1 91 ? 27.885 -1.234 5.711 1.00 43.31 91 ASP A C 1
ATOM 728 O O . ASP A 1 91 ? 28.166 -0.181 6.288 1.00 43.31 91 ASP A O 1
ATOM 732 N N . TYR A 1 92 ? 27.373 -2.271 6.378 1.00 50.41 92 TYR A N 1
ATOM 733 C CA . TYR A 1 92 ? 27.397 -2.357 7.833 1.00 50.41 92 TYR A CA 1
ATOM 734 C C . TYR A 1 92 ? 28.833 -2.674 8.257 1.00 50.41 92 TYR A C 1
ATOM 736 O O . TYR A 1 92 ? 29.182 -3.834 8.482 1.00 50.41 92 TYR A O 1
ATOM 744 N N . HIS A 1 93 ? 29.668 -1.642 8.370 1.00 52.56 93 HIS A N 1
A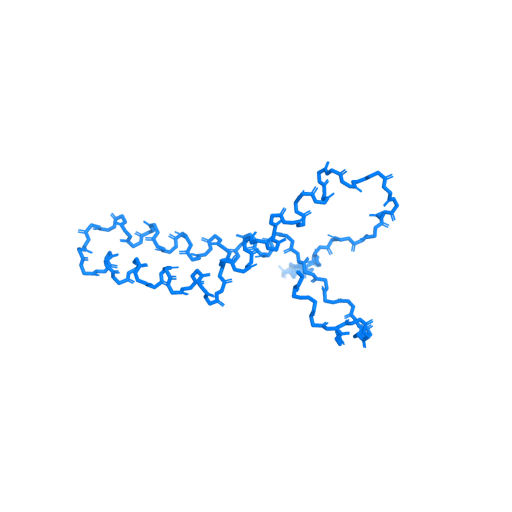TOM 745 C CA . HIS A 1 93 ? 30.948 -1.745 9.059 1.00 52.56 93 HIS A CA 1
ATOM 746 C C . HIS A 1 93 ? 30.653 -2.069 10.536 1.00 52.56 93 HIS A C 1
ATOM 748 O O . HIS A 1 93 ? 30.342 -1.197 11.347 1.00 52.56 93 HIS A O 1
ATOM 754 N N . LEU A 1 94 ? 30.650 -3.360 10.874 1.00 51.00 94 LEU A N 1
ATOM 755 C CA . LEU A 1 94 ? 30.735 -3.826 12.251 1.00 51.00 94 LEU A CA 1
ATOM 756 C C . LEU A 1 94 ? 32.166 -3.539 12.698 1.00 51.00 94 LEU A C 1
ATOM 758 O O . LEU A 1 94 ? 33.072 -4.320 12.415 1.00 51.00 94 LEU A O 1
ATOM 762 N N . ASP A 1 95 ? 32.370 -2.394 13.342 1.00 53.75 95 ASP A N 1
ATOM 763 C CA . ASP A 1 95 ? 33.577 -2.166 14.124 1.00 53.75 95 ASP A CA 1
ATOM 764 C C . ASP A 1 95 ? 33.597 -3.227 15.239 1.00 53.75 95 ASP A C 1
ATOM 766 O O . ASP A 1 95 ? 32.838 -3.163 16.208 1.00 53.75 95 ASP A O 1
ATOM 770 N N . GLU A 1 96 ? 34.400 -4.276 15.047 1.00 57.84 96 GLU A N 1
ATOM 771 C CA . GLU A 1 96 ? 34.776 -5.190 16.120 1.00 57.84 96 GLU A CA 1
ATOM 772 C C . GLU A 1 96 ? 35.682 -4.409 17.080 1.00 57.84 96 GLU A C 1
ATOM 774 O O . GLU A 1 96 ? 36.873 -4.232 16.825 1.00 57.84 96 GLU A O 1
ATOM 779 N N . ASP A 1 97 ? 35.101 -3.901 18.168 1.00 56.12 97 ASP A N 1
ATOM 780 C CA . ASP A 1 97 ? 35.864 -3.431 19.323 1.00 56.12 97 ASP A CA 1
ATOM 781 C C . ASP A 1 97 ? 36.624 -4.629 19.937 1.00 56.12 97 ASP A C 1
ATOM 783 O O . ASP A 1 97 ? 36.007 -5.565 20.459 1.00 56.12 97 ASP A O 1
ATOM 787 N N . GLU A 1 98 ? 37.960 -4.594 19.847 1.00 54.53 98 GLU A N 1
ATOM 788 C CA . GLU A 1 98 ? 38.916 -5.507 20.505 1.00 54.53 98 GLU A CA 1
ATOM 789 C C . GLU A 1 98 ? 39.189 -5.106 21.968 1.00 54.53 98 GLU A C 1
ATOM 791 O O . GLU A 1 98 ? 39.393 -3.897 22.244 1.00 54.53 98 GLU A O 1
#

Organism: NC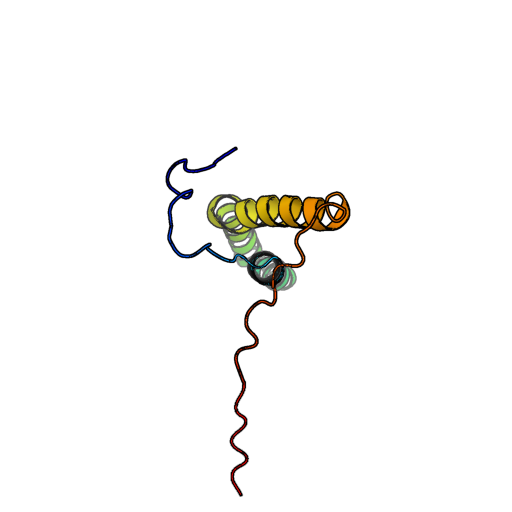BI:txid433724

Nearest PDB structures (foldseek):
  7zcm-assembly1_B  TM=6.157E-01  e=4.449E+00  Natronomonas pharaonis
  6cnn-assembly1_A  TM=5.148E-01  e=6.704E+00  Homo sapiens
  3nym-assembly1_B  TM=4.079E-01  e=4.718E+00  Neisseria meningitidis serogroup B

InterPro domains:
  IPR032025 Protein of unknown function DUF5063 [PF16702] (1-75)
  IPR038312 DUF5063 superfamily [G3DSA:1.20.120.1550] (1-93)